Protein AF-A0A812VPT3-F1 (afdb_monomer_lite)

Radius of gyration: 18.93 Å; chains: 1; bounding box: 42×24×59 Å

Foldseek 3Di:
DAPQWEKEKDWDPDPDDDPLVVLVVVLVVCVVVVPDVVVSVVSVVVSVVVCVQVVQWTFMFIATPPPRHTQDTDTDGQQAFVVSVVVVSCVSVVDPDHDYWYDYPNDTGDRPDGNVRVVPGD

Organism: NCBI:txid1628268

Secondary structure (DSSP, 8-state):
----EEEEEEE-------HHHHHHHHHHHHHHTT--HHHHHHHHHHHHHHHHHHTT-EEEEEEETTT--EEEEEEE-TTS-HHHHHHHHHHHH--TTS-EEEEETTEEPPTTS-TTTTT---

InterPro domains:
  IPR000626 Ubiquitin-like domain [PS50053] (58-122)

pLDDT: mean 72.29, std 12.98, range [35.88, 85.06]

Structure (mmCIF, N/CA/C/O backbone):
data_AF-A0A812VPT3-F1
#
_entry.id   AF-A0A812VPT3-F1
#
loop_
_atom_site.group_PDB
_atom_site.id
_atom_site.type_symbol
_atom_site.label_atom_id
_atom_site.label_alt_id
_atom_site.label_comp_id
_atom_site.label_asym_id
_atom_site.label_entity_id
_atom_site.label_seq_id
_atom_site.pdbx_PDB_ins_code
_atom_site.Cartn_x
_atom_site.Cartn_y
_atom_site.Cartn_z
_atom_site.occupancy
_atom_site.B_iso_or_equiv
_atom_site.auth_seq_id
_atom_site.auth_comp_id
_atom_site.auth_asym_id
_atom_site.auth_atom_id
_atom_site.pdbx_PDB_model_num
ATOM 1 N N . MET A 1 1 ? -9.145 -6.026 29.751 1.00 35.88 1 MET A N 1
ATOM 2 C CA . MET A 1 1 ? -10.092 -5.163 29.015 1.00 35.88 1 MET A CA 1
ATOM 3 C C . MET A 1 1 ? -9.458 -4.875 27.666 1.00 35.88 1 MET A C 1
ATOM 5 O O . MET A 1 1 ? -8.482 -4.142 27.633 1.00 35.88 1 MET A O 1
ATOM 9 N N . GLY A 1 2 ? -9.888 -5.552 26.598 1.00 36.75 2 GLY A N 1
ATOM 10 C CA . GLY A 1 2 ? -9.309 -5.344 25.268 1.00 36.75 2 GLY A CA 1
ATOM 11 C C . GLY A 1 2 ? -9.804 -4.020 24.699 1.00 36.75 2 GLY A C 1
ATOM 12 O O . GLY A 1 2 ? -11.001 -3.882 24.462 1.00 36.75 2 GLY A O 1
ATOM 13 N N . GLN A 1 3 ? -8.915 -3.038 24.539 1.00 38.91 3 GLN A N 1
ATOM 14 C CA . GLN A 1 3 ? -9.231 -1.826 23.787 1.00 38.91 3 GLN A CA 1
ATOM 15 C C . GLN A 1 3 ? -9.483 -2.227 22.331 1.00 38.91 3 GLN A C 1
ATOM 17 O O . GLN A 1 3 ? -8.604 -2.773 21.667 1.00 38.91 3 GLN A O 1
ATOM 22 N N . VAL A 1 4 ? -10.702 -1.995 21.849 1.00 40.72 4 VAL A N 1
ATOM 23 C CA . VAL A 1 4 ? -11.034 -2.137 20.430 1.00 40.72 4 VAL A CA 1
ATOM 24 C C . VAL A 1 4 ? -10.554 -0.863 19.748 1.00 40.72 4 VAL A C 1
ATOM 26 O O . VAL A 1 4 ? -11.153 0.199 19.911 1.00 40.72 4 VAL A O 1
ATOM 29 N N . MET A 1 5 ? -9.429 -0.956 19.044 1.00 47.59 5 MET A N 1
ATOM 30 C CA . MET A 1 5 ? -8.821 0.174 18.352 1.00 47.59 5 MET A CA 1
ATOM 31 C C . MET A 1 5 ? -9.382 0.247 16.930 1.00 47.59 5 MET A C 1
ATOM 33 O O . MET A 1 5 ? -9.024 -0.554 16.066 1.00 47.59 5 MET A O 1
ATOM 37 N N . GLY A 1 6 ? -10.316 1.172 16.703 1.00 51.16 6 GLY A N 1
ATOM 38 C CA . GLY A 1 6 ? -10.846 1.452 15.369 1.00 51.16 6 GLY A CA 1
ATOM 39 C C . GLY A 1 6 ? -9.829 2.245 14.555 1.00 51.16 6 GLY A C 1
ATOM 40 O O . GLY A 1 6 ? -9.273 3.227 15.048 1.00 51.16 6 GLY A O 1
ATOM 41 N N . ILE A 1 7 ? -9.589 1.835 13.314 1.00 59.25 7 ILE A N 1
ATOM 42 C CA . ILE A 1 7 ? -8.693 2.526 12.392 1.00 59.25 7 ILE A CA 1
ATOM 43 C C . ILE A 1 7 ? -9.473 2.911 11.138 1.00 59.25 7 ILE A C 1
ATOM 45 O O . ILE A 1 7 ? -10.071 2.055 10.495 1.00 59.25 7 ILE A O 1
ATOM 49 N N . ILE A 1 8 ? -9.454 4.193 10.783 1.00 59.28 8 ILE A N 1
ATOM 50 C CA . ILE A 1 8 ? -10.062 4.713 9.558 1.00 59.28 8 ILE A CA 1
ATOM 51 C C . ILE A 1 8 ? -9.012 4.693 8.456 1.00 59.28 8 ILE A C 1
ATOM 53 O O . ILE A 1 8 ? -7.922 5.248 8.610 1.00 59.28 8 ILE A O 1
ATOM 57 N N . ILE A 1 9 ? -9.364 4.080 7.333 1.00 57.56 9 ILE A N 1
ATOM 58 C CA . ILE A 1 9 ? -8.563 4.113 6.122 1.00 57.56 9 ILE A CA 1
ATOM 59 C C . ILE A 1 9 ? -9.092 5.206 5.185 1.00 57.56 9 ILE A C 1
ATOM 61 O O . ILE A 1 9 ? -10.283 5.251 4.892 1.00 57.56 9 ILE A O 1
ATOM 65 N N . GLY A 1 10 ? -8.204 6.061 4.677 1.00 46.72 10 GLY A N 1
ATOM 66 C CA . GLY A 1 10 ? -8.473 6.924 3.527 1.00 46.72 10 GLY A CA 1
ATOM 67 C C . GLY A 1 10 ? -7.525 6.596 2.379 1.00 46.72 10 GLY A C 1
ATOM 68 O O . GLY A 1 10 ? -6.314 6.707 2.548 1.00 46.72 10 GLY A O 1
ATOM 69 N N . ALA A 1 11 ? -8.054 6.205 1.221 1.00 43.22 11 ALA A N 1
ATOM 70 C CA . ALA A 1 11 ? -7.268 6.131 -0.007 1.00 43.22 11 ALA A CA 1
ATOM 71 C C . ALA A 1 11 ? -7.072 7.553 -0.552 1.00 43.22 11 ALA A C 1
ATOM 73 O O . ALA A 1 11 ? -8.037 8.278 -0.781 1.00 43.22 11 ALA A O 1
ATOM 74 N N . PHE A 1 12 ? -5.820 7.964 -0.718 1.00 43.66 12 PHE A N 1
ATOM 75 C CA . PHE A 1 12 ? -5.439 9.198 -1.388 1.00 43.66 12 PHE A CA 1
ATOM 76 C C . PHE A 1 12 ? -4.374 8.847 -2.418 1.00 43.66 12 PHE A C 1
ATOM 78 O O . PHE A 1 12 ? -3.240 8.543 -2.052 1.00 43.66 12 PHE A O 1
ATOM 85 N N . SER A 1 13 ? -4.728 8.911 -3.700 1.00 38.97 13 SER A N 1
ATOM 86 C CA . SER A 1 13 ? -3.777 8.790 -4.803 1.00 38.97 13 SER A CA 1
ATOM 87 C C . SER A 1 13 ? -2.849 10.015 -4.798 1.00 38.97 13 SER A C 1
ATOM 89 O O . SER A 1 13 ? -3.181 11.082 -5.313 1.00 38.97 13 SER A O 1
ATOM 91 N N . GLN A 1 14 ? -1.719 9.920 -4.091 1.00 40.25 14 GLN A N 1
ATOM 92 C CA . GLN A 1 14 ? -0.678 10.946 -4.094 1.00 40.25 14 GLN A CA 1
ATOM 93 C C . GLN A 1 14 ? 0.339 10.612 -5.186 1.00 40.25 14 GLN A C 1
ATOM 95 O O . GLN A 1 14 ? 1.223 9.782 -4.989 1.00 40.25 14 GLN A O 1
ATOM 100 N N . ALA A 1 15 ? 0.221 11.309 -6.317 1.00 41.78 15 ALA A N 1
ATOM 101 C CA . ALA A 1 15 ? 1.267 11.415 -7.326 1.00 41.78 15 ALA A CA 1
ATOM 102 C C . ALA A 1 15 ? 2.515 12.036 -6.677 1.00 41.78 15 ALA A C 1
ATOM 104 O O . ALA A 1 15 ? 2.543 13.234 -6.386 1.00 41.78 15 ALA A O 1
ATOM 105 N N . GLN A 1 16 ? 3.524 11.225 -6.361 1.00 42.81 16 GLN A N 1
ATOM 106 C CA . GLN A 1 16 ? 4.762 11.718 -5.766 1.00 42.81 16 GLN A CA 1
ATOM 107 C C . GLN A 1 16 ? 5.970 11.078 -6.455 1.00 42.81 16 GLN A C 1
ATOM 109 O O . GLN A 1 16 ? 6.299 9.922 -6.199 1.00 42.81 16 GLN A O 1
ATOM 114 N N . SER A 1 17 ? 6.602 11.891 -7.310 1.00 45.81 17 SER A N 1
ATOM 115 C CA . SER A 1 17 ? 7.885 11.703 -8.001 1.00 45.81 17 SER A CA 1
ATOM 116 C C . SER A 1 17 ? 8.072 10.336 -8.648 1.00 45.81 17 SER A C 1
ATOM 118 O O . SER A 1 17 ? 8.735 9.466 -8.091 1.00 45.81 17 SER A O 1
ATOM 120 N N . ASP A 1 18 ? 7.508 10.201 -9.846 1.00 57.53 18 ASP A N 1
ATOM 121 C CA . ASP A 1 18 ? 7.468 9.025 -10.708 1.00 57.53 18 ASP A CA 1
ATOM 122 C C . ASP A 1 18 ? 8.845 8.353 -10.905 1.00 57.53 18 ASP A C 1
ATOM 124 O O . ASP A 1 18 ? 9.637 8.776 -11.753 1.00 57.53 18 ASP A O 1
ATOM 128 N N . PRO A 1 19 ? 9.158 7.250 -10.191 1.00 60.94 19 PRO A N 1
ATOM 129 C CA . PRO A 1 19 ? 10.307 6.408 -10.541 1.00 60.94 19 PRO A CA 1
ATOM 130 C C . PRO A 1 19 ? 10.217 5.901 -11.992 1.00 60.94 19 PRO A C 1
ATOM 132 O O . PRO A 1 19 ? 11.243 5.650 -12.621 1.00 60.94 19 PRO A O 1
ATOM 135 N N . LEU A 1 20 ? 9.001 5.835 -12.542 1.00 68.25 20 LEU A N 1
ATOM 136 C CA . LEU A 1 20 ? 8.718 5.572 -13.950 1.00 68.25 20 LEU A CA 1
ATOM 137 C C . LEU A 1 20 ? 9.266 6.648 -14.889 1.00 68.25 20 LEU A C 1
ATOM 139 O O . LEU A 1 20 ? 9.793 6.310 -15.942 1.00 68.25 20 LEU A O 1
ATOM 143 N N . GLU A 1 21 ? 9.203 7.923 -14.507 1.00 70.12 21 GLU A N 1
ATOM 144 C CA . GLU A 1 21 ? 9.723 9.033 -15.314 1.00 70.12 21 GLU A CA 1
ATOM 145 C C . GLU A 1 21 ? 11.253 8.951 -15.422 1.00 70.12 21 GLU A C 1
ATOM 147 O O . GLU A 1 21 ? 11.835 9.135 -16.491 1.00 70.12 21 GLU A O 1
ATOM 152 N N . ASN A 1 22 ? 11.922 8.565 -14.330 1.00 71.81 22 ASN A N 1
ATOM 153 C CA . ASN A 1 22 ? 13.361 8.301 -14.343 1.00 71.81 22 ASN A CA 1
ATOM 154 C C . ASN A 1 22 ? 13.721 7.073 -15.195 1.00 71.81 22 ASN A C 1
ATOM 156 O O . ASN A 1 22 ? 14.739 7.098 -15.890 1.00 71.81 22 ASN A O 1
ATOM 160 N N . LEU A 1 23 ? 12.906 6.011 -15.164 1.00 72.81 23 LEU A N 1
ATOM 161 C CA . LEU A 1 23 ? 13.100 4.848 -16.034 1.00 72.81 23 LEU A CA 1
ATOM 162 C C . LEU A 1 23 ? 12.870 5.198 -17.511 1.00 72.81 23 LEU A C 1
ATOM 164 O O . LEU A 1 23 ? 13.678 4.799 -18.345 1.00 72.81 23 LEU A O 1
ATOM 168 N N . ARG A 1 24 ? 11.837 5.984 -17.837 1.00 77.56 24 ARG A N 1
ATOM 169 C CA . ARG A 1 24 ? 11.592 6.503 -19.194 1.00 77.56 24 ARG A CA 1
ATOM 170 C C . ARG A 1 24 ? 12.797 7.263 -19.724 1.00 77.56 24 ARG A C 1
ATOM 172 O O . ARG A 1 24 ? 13.302 6.951 -20.801 1.00 77.56 24 ARG A O 1
ATOM 179 N N . LEU A 1 25 ? 13.322 8.183 -18.917 1.00 81.19 25 LEU A N 1
ATOM 180 C CA . LEU A 1 25 ? 14.503 8.961 -19.270 1.00 81.19 25 LEU A CA 1
ATOM 181 C C . LEU A 1 25 ? 15.748 8.075 -19.454 1.00 81.19 25 LEU A C 1
ATOM 183 O O . LEU A 1 25 ? 16.597 8.359 -20.299 1.00 81.19 25 LEU A O 1
ATOM 187 N N . ALA A 1 26 ? 15.878 6.996 -18.677 1.00 80.81 26 ALA A N 1
ATOM 188 C CA . ALA A 1 26 ? 16.965 6.032 -18.834 1.00 80.81 26 ALA A CA 1
ATOM 189 C C . ALA A 1 26 ? 16.849 5.227 -20.141 1.00 80.81 26 ALA A C 1
ATOM 191 O O . ALA A 1 26 ? 17.870 4.997 -20.790 1.00 80.81 26 ALA A O 1
ATOM 192 N N . VAL A 1 27 ? 15.632 4.857 -20.557 1.00 80.94 27 VAL A N 1
ATOM 193 C CA . VAL A 1 27 ? 15.373 4.182 -21.842 1.00 80.94 27 VAL A CA 1
ATOM 194 C C . VAL A 1 27 ? 15.692 5.101 -23.022 1.00 80.94 27 VAL A C 1
ATOM 196 O O . VAL A 1 27 ? 16.402 4.680 -23.932 1.00 80.94 27 VAL A O 1
ATOM 199 N N . GLU A 1 28 ? 15.277 6.371 -22.981 1.00 82.00 28 GLU A N 1
ATOM 200 C CA . GLU A 1 28 ? 15.648 7.362 -24.009 1.00 82.00 28 GLU A CA 1
ATOM 201 C C . GLU A 1 28 ? 17.167 7.552 -24.112 1.00 82.00 28 GLU A C 1
ATOM 203 O O . GLU A 1 28 ? 17.729 7.636 -25.205 1.00 82.00 28 GLU A O 1
ATOM 208 N N . ARG A 1 29 ? 17.869 7.579 -22.973 1.00 82.56 29 ARG A N 1
ATOM 209 C CA . ARG A 1 29 ? 19.336 7.675 -22.957 1.00 82.56 29 ARG A CA 1
ATOM 210 C C . ARG A 1 29 ? 20.011 6.424 -23.515 1.00 82.56 29 ARG A C 1
ATOM 212 O O . ARG A 1 29 ? 21.031 6.553 -24.186 1.00 82.56 29 ARG A O 1
ATOM 219 N N . ALA A 1 30 ? 19.470 5.240 -23.239 1.00 80.62 30 ALA A N 1
ATOM 220 C CA . ALA A 1 30 ? 19.969 3.981 -23.787 1.00 80.62 30 ALA A CA 1
ATOM 221 C C . ALA A 1 30 ? 19.775 3.914 -25.312 1.00 80.62 30 ALA A C 1
ATOM 223 O O . ALA A 1 30 ? 20.679 3.491 -26.030 1.00 80.62 30 ALA A O 1
ATOM 224 N N . GLU A 1 31 ? 18.649 4.419 -25.819 1.00 80.31 31 GLU A N 1
ATOM 225 C CA . GLU A 1 31 ? 18.402 4.554 -27.256 1.00 80.31 31 GLU A CA 1
ATOM 226 C C . GLU A 1 31 ? 19.390 5.523 -27.918 1.00 80.31 31 GLU A C 1
ATOM 228 O O . GLU A 1 31 ? 20.025 5.180 -28.916 1.00 80.31 31 GLU A O 1
ATOM 233 N N . ALA A 1 32 ? 19.616 6.694 -27.314 1.00 81.75 32 ALA A N 1
ATOM 234 C CA . ALA A 1 32 ? 20.600 7.664 -27.798 1.00 81.75 32 ALA A CA 1
ATOM 235 C C . ALA A 1 32 ? 22.050 7.138 -27.744 1.00 81.75 32 ALA A C 1
ATOM 237 O O . ALA A 1 32 ? 22.897 7.577 -28.523 1.00 81.75 32 ALA A O 1
ATOM 238 N N . ALA A 1 33 ? 22.340 6.196 -26.841 1.00 85.06 33 ALA A N 1
ATOM 239 C CA . ALA A 1 33 ? 23.636 5.530 -26.725 1.00 85.06 33 ALA A CA 1
ATOM 240 C C . ALA A 1 33 ? 23.832 4.378 -27.732 1.00 85.06 33 ALA A C 1
ATOM 242 O O . ALA A 1 33 ? 24.921 3.806 -27.784 1.00 85.06 33 ALA A O 1
ATOM 243 N N . GLY A 1 34 ? 22.814 4.048 -28.538 1.00 81.69 34 GLY A N 1
ATOM 244 C CA . GLY A 1 34 ? 22.892 3.001 -29.559 1.00 81.69 34 GLY A CA 1
ATOM 245 C C . GLY A 1 34 ? 22.795 1.578 -29.006 1.00 81.69 34 GLY A C 1
ATOM 246 O O . GLY A 1 34 ? 23.376 0.665 -29.591 1.00 81.69 34 GLY A O 1
ATOM 247 N N . VAL A 1 35 ? 22.099 1.385 -27.880 1.00 82.19 35 VAL A N 1
ATOM 248 C CA . VAL A 1 35 ? 21.802 0.047 -27.341 1.00 82.19 35 VAL A CA 1
ATOM 249 C C . VAL A 1 35 ? 20.988 -0.761 -28.358 1.00 82.19 35 VAL A C 1
ATOM 251 O O . VAL A 1 35 ? 20.166 -0.215 -29.095 1.00 82.19 35 VAL A O 1
ATOM 254 N N . GLU A 1 36 ? 21.240 -2.069 -28.416 1.00 84.56 36 GLU A N 1
ATOM 255 C CA . GLU A 1 36 ? 20.561 -2.989 -29.328 1.00 84.56 36 GLU A CA 1
ATOM 256 C C . GLU A 1 36 ? 19.034 -2.917 -29.174 1.00 84.56 36 GLU A C 1
ATOM 258 O O . GLU A 1 36 ? 18.504 -2.923 -28.060 1.00 84.56 36 GLU A O 1
ATOM 263 N N . GLN A 1 37 ? 18.321 -2.860 -30.305 1.00 79.25 37 GLN A N 1
ATOM 264 C CA . GLN A 1 37 ? 16.868 -2.659 -30.300 1.00 79.25 37 GLN A CA 1
ATOM 265 C C . GLN A 1 37 ? 16.100 -3.784 -29.604 1.00 79.25 37 GLN A C 1
ATOM 267 O O . GLN A 1 37 ? 15.099 -3.498 -28.963 1.00 79.25 37 GLN A O 1
ATOM 272 N N . ASP A 1 38 ? 16.589 -5.022 -29.669 1.00 81.00 38 ASP A N 1
ATOM 273 C CA . ASP A 1 38 ? 15.970 -6.177 -29.003 1.00 81.00 38 ASP A CA 1
ATOM 274 C C . ASP A 1 38 ? 15.939 -5.977 -27.475 1.00 81.00 38 ASP A C 1
ATOM 276 O O . ASP A 1 38 ? 14.903 -6.093 -26.827 1.00 81.00 38 ASP A O 1
ATOM 280 N N . THR A 1 39 ? 17.056 -5.504 -26.910 1.00 77.88 39 THR A N 1
ATOM 281 C CA . THR A 1 39 ? 17.158 -5.162 -25.484 1.00 77.88 39 THR A CA 1
ATOM 282 C C . THR A 1 39 ? 16.294 -3.954 -25.115 1.00 77.88 39 THR A C 1
ATOM 284 O O . THR A 1 39 ? 15.736 -3.904 -24.020 1.00 77.88 39 THR A O 1
ATOM 287 N N . LEU A 1 40 ? 16.168 -2.964 -26.004 1.00 81.56 40 LEU A N 1
ATOM 288 C CA . LEU A 1 40 ? 15.283 -1.817 -25.777 1.00 81.56 40 LEU A CA 1
ATOM 289 C C . LEU A 1 40 ? 13.803 -2.221 -25.801 1.00 81.56 40 LEU A C 1
ATOM 291 O O . LEU A 1 40 ? 13.030 -1.670 -25.017 1.00 81.56 40 LEU A O 1
ATOM 295 N N . ASP A 1 41 ? 13.412 -3.171 -26.650 1.00 82.94 41 ASP A N 1
ATOM 296 C CA . ASP A 1 41 ? 12.036 -3.668 -26.748 1.00 82.94 41 ASP A CA 1
ATOM 297 C C . ASP A 1 41 ? 11.632 -4.460 -25.494 1.00 82.94 41 ASP A C 1
ATOM 299 O O . ASP A 1 41 ? 10.581 -4.197 -24.900 1.00 82.94 41 ASP A O 1
ATOM 303 N N . ASP A 1 42 ? 12.530 -5.317 -24.993 1.00 82.75 42 ASP A N 1
ATOM 304 C CA . ASP A 1 42 ? 12.370 -6.003 -23.705 1.00 82.75 42 ASP A CA 1
ATOM 305 C C . ASP A 1 42 ? 12.192 -5.007 -22.550 1.00 82.75 42 ASP A C 1
ATOM 307 O O . ASP A 1 42 ? 11.287 -5.139 -21.719 1.00 82.75 42 ASP A O 1
ATOM 311 N N . VAL A 1 43 ? 13.042 -3.976 -22.487 1.00 81.38 43 VAL A N 1
ATOM 312 C CA . VAL A 1 43 ? 12.985 -2.968 -21.420 1.00 81.38 43 VAL A CA 1
ATOM 313 C C . VAL A 1 43 ? 11.725 -2.108 -21.532 1.00 81.38 43 VAL A C 1
ATOM 315 O O . VAL A 1 43 ? 11.117 -1.809 -20.506 1.00 81.38 43 VAL A O 1
ATOM 318 N N . ARG A 1 44 ? 11.285 -1.742 -22.743 1.00 82.12 44 ARG A N 1
ATOM 319 C CA . ARG A 1 44 ? 10.020 -1.018 -22.967 1.00 82.12 44 ARG A CA 1
ATOM 320 C C . ARG A 1 44 ? 8.809 -1.852 -22.571 1.00 82.12 44 ARG A C 1
ATOM 322 O O . ARG A 1 44 ? 7.909 -1.320 -21.927 1.00 82.12 44 ARG A O 1
ATOM 329 N N . THR A 1 45 ? 8.797 -3.138 -22.912 1.00 84.19 45 THR A N 1
ATOM 330 C CA . THR A 1 45 ? 7.728 -4.064 -22.516 1.00 84.19 45 THR A CA 1
ATOM 331 C C . THR A 1 45 ? 7.631 -4.131 -20.997 1.00 84.19 45 THR A C 1
ATOM 333 O O . THR A 1 45 ? 6.568 -3.898 -20.426 1.00 84.19 45 THR A O 1
ATOM 336 N N . LYS A 1 46 ? 8.770 -4.319 -20.327 1.00 79.69 46 LYS A N 1
ATOM 337 C CA . LYS A 1 46 ? 8.838 -4.384 -18.865 1.00 79.69 46 LYS A CA 1
ATOM 338 C C . LYS A 1 46 ? 8.489 -3.060 -18.192 1.00 79.69 46 LYS A C 1
ATOM 340 O O . LYS A 1 46 ? 7.881 -3.050 -17.126 1.00 79.69 46 LYS A O 1
ATOM 345 N N . LEU A 1 47 ? 8.852 -1.939 -18.817 1.00 78.69 47 LEU A N 1
ATOM 346 C CA . LEU A 1 47 ? 8.450 -0.610 -18.374 1.00 78.69 47 LEU A CA 1
ATOM 347 C C . LEU A 1 47 ? 6.933 -0.454 -18.467 1.00 78.69 47 LEU A C 1
ATOM 349 O O . LEU A 1 47 ? 6.332 -0.052 -17.485 1.00 78.69 47 LEU A O 1
ATOM 353 N N . ALA A 1 48 ? 6.306 -0.837 -19.581 1.00 75.12 48 ALA A N 1
ATOM 354 C CA . ALA A 1 48 ? 4.854 -0.779 -19.738 1.00 75.12 48 ALA A CA 1
ATOM 355 C C . ALA A 1 48 ? 4.114 -1.674 -18.725 1.00 75.12 48 ALA A C 1
ATOM 357 O O . ALA A 1 48 ? 3.066 -1.285 -18.208 1.00 75.12 48 ALA A O 1
A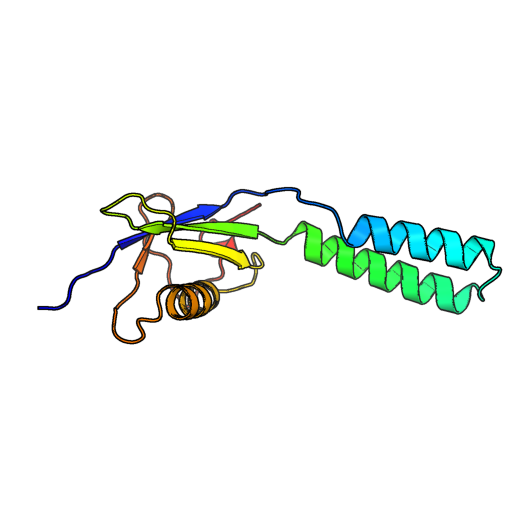TOM 358 N N . GLU A 1 49 ? 4.663 -2.847 -18.395 1.00 74.19 49 GLU A N 1
ATOM 359 C CA . GLU A 1 49 ? 4.157 -3.692 -17.306 1.00 74.19 49 GLU A CA 1
ATOM 360 C C . GLU A 1 49 ? 4.262 -2.982 -15.950 1.00 74.19 49 GLU A C 1
ATOM 362 O O . GLU A 1 49 ? 3.272 -2.912 -15.221 1.00 74.19 49 GLU A O 1
ATOM 367 N N . LEU A 1 50 ? 5.420 -2.385 -15.645 1.00 70.38 50 LEU A N 1
ATOM 368 C CA . LEU A 1 50 ? 5.625 -1.606 -14.421 1.00 70.38 50 LEU A CA 1
ATOM 369 C C . LEU A 1 50 ? 4.722 -0.371 -14.354 1.00 70.38 50 LEU A C 1
ATOM 371 O O . LEU A 1 50 ? 4.192 -0.074 -13.292 1.00 70.38 50 LEU A O 1
ATOM 375 N N . GLU A 1 51 ? 4.514 0.346 -15.458 1.00 68.69 51 GLU A N 1
ATOM 376 C CA . GLU A 1 51 ? 3.604 1.494 -15.528 1.00 68.69 51 GLU A CA 1
ATOM 377 C C . GLU A 1 51 ? 2.160 1.068 -15.239 1.00 68.69 51 GLU A C 1
ATOM 379 O O . GLU A 1 51 ? 1.431 1.751 -14.520 1.00 68.69 51 GLU A O 1
ATOM 384 N N . ASN A 1 52 ? 1.759 -0.100 -15.741 1.00 66.81 52 ASN A N 1
ATOM 385 C CA . ASN A 1 52 ? 0.450 -0.691 -15.475 1.00 66.81 52 ASN A CA 1
ATOM 386 C C . ASN A 1 52 ? 0.321 -1.194 -14.023 1.00 66.81 52 ASN A C 1
ATOM 388 O O . ASN A 1 52 ? -0.777 -1.196 -13.466 1.00 66.81 52 ASN A O 1
ATOM 392 N N . GLU A 1 53 ? 1.417 -1.615 -13.390 1.00 63.41 53 GLU A N 1
ATOM 393 C CA . GLU A 1 53 ? 1.435 -1.975 -11.967 1.00 63.41 53 GLU A CA 1
ATOM 394 C C . GLU A 1 53 ? 1.417 -0.747 -11.046 1.00 63.41 53 GLU A C 1
ATOM 396 O O . GLU A 1 53 ? 0.607 -0.689 -10.123 1.00 63.41 53 GLU A O 1
ATOM 401 N N . VAL A 1 54 ? 2.252 0.255 -11.315 1.00 62.88 54 VAL A N 1
ATOM 402 C CA . VAL A 1 54 ? 2.366 1.484 -10.513 1.00 62.88 54 VAL A CA 1
ATOM 403 C C . VAL A 1 54 ? 1.122 2.358 -10.660 1.00 62.88 54 VAL A C 1
ATOM 405 O O . VAL A 1 54 ? 0.653 2.916 -9.674 1.00 62.88 54 VAL A O 1
ATOM 408 N N . GLY A 1 55 ? 0.512 2.417 -11.848 1.00 60.25 55 GLY A N 1
ATOM 409 C CA . GLY A 1 55 ? -0.764 3.110 -12.058 1.00 60.25 55 GLY A CA 1
ATOM 410 C C . GLY A 1 55 ? -1.940 2.509 -11.275 1.00 60.25 55 GLY A C 1
ATOM 411 O O . GLY A 1 55 ? -3.002 3.121 -11.199 1.00 60.25 55 GLY A O 1
ATOM 412 N N . LYS A 1 56 ? -1.768 1.321 -10.682 1.00 64.88 56 LYS A N 1
ATOM 413 C CA . LYS A 1 56 ? -2.752 0.694 -9.791 1.00 64.88 56 LYS A CA 1
ATOM 414 C C . LYS A 1 56 ? -2.426 0.905 -8.317 1.00 64.88 56 LYS A C 1
ATOM 416 O O . LYS A 1 56 ? -3.237 0.529 -7.480 1.00 64.88 56 LYS A O 1
ATOM 421 N N . GLU A 1 57 ? -1.265 1.447 -7.972 1.00 70.31 57 GLU A N 1
ATOM 422 C CA . GLU A 1 57 ? -0.835 1.549 -6.582 1.00 70.31 57 GLU A CA 1
ATOM 423 C C . GLU A 1 57 ? -1.701 2.564 -5.812 1.00 70.31 57 GLU A C 1
ATOM 425 O O . GLU A 1 57 ? -1.851 3.724 -6.192 1.00 70.31 57 GLU A O 1
ATOM 430 N N . LEU A 1 58 ? -2.298 2.110 -4.714 1.00 74.50 58 LEU A N 1
ATOM 431 C CA . LEU A 1 58 ? -3.118 2.894 -3.803 1.00 74.50 58 LEU A CA 1
ATOM 432 C C . LEU A 1 58 ? -2.238 3.402 -2.670 1.00 74.50 58 LEU A C 1
ATOM 434 O O . LEU A 1 58 ? -1.669 2.623 -1.902 1.00 74.50 58 LEU A O 1
ATOM 438 N N . SER A 1 59 ? -2.177 4.719 -2.508 1.00 79.19 59 SER A N 1
ATOM 439 C CA . SER A 1 59 ? -1.613 5.314 -1.302 1.00 79.19 59 SER A CA 1
ATOM 440 C C . SER A 1 59 ? -2.718 5.456 -0.255 1.00 79.19 59 SER A C 1
ATOM 442 O O . SER A 1 59 ? -3.704 6.169 -0.423 1.00 79.19 59 SER A O 1
ATOM 444 N N . ILE A 1 60 ? -2.578 4.715 0.835 1.00 79.38 60 ILE A N 1
ATOM 445 C CA . ILE A 1 60 ? -3.610 4.488 1.834 1.00 79.38 60 ILE A CA 1
ATOM 446 C C . ILE A 1 60 ? -3.161 5.101 3.158 1.00 79.38 60 ILE A C 1
ATOM 448 O O . ILE A 1 60 ? -2.275 4.596 3.842 1.00 79.38 60 ILE A O 1
ATOM 452 N N . SER A 1 61 ? -3.793 6.206 3.542 1.00 80.81 61 SER A N 1
ATOM 453 C CA . SER A 1 61 ? -3.594 6.841 4.842 1.00 80.81 61 SER A CA 1
ATOM 454 C C . SER A 1 61 ? -4.372 6.102 5.920 1.00 80.81 61 SER A C 1
ATOM 456 O O . SER A 1 61 ? -5.602 6.043 5.891 1.00 80.81 61 SER A O 1
ATOM 458 N N . VAL A 1 62 ? -3.651 5.590 6.907 1.00 81.06 62 VAL A N 1
ATOM 459 C CA . VAL A 1 62 ? -4.208 4.878 8.049 1.00 81.06 62 VAL A CA 1
ATOM 460 C C . VAL A 1 62 ? -4.261 5.822 9.244 1.00 81.06 62 VAL A C 1
ATOM 462 O O . VAL A 1 62 ? -3.234 6.343 9.683 1.00 81.06 62 VAL A O 1
ATOM 465 N N . ARG A 1 63 ? -5.458 6.039 9.794 1.00 81.88 63 ARG A N 1
ATOM 466 C CA . ARG A 1 63 ? -5.683 6.960 10.913 1.00 81.88 63 ARG A CA 1
ATOM 467 C C . ARG A 1 63 ? -6.368 6.284 12.082 1.00 81.88 63 ARG A C 1
ATOM 469 O O . ARG A 1 63 ? -7.222 5.421 11.909 1.00 81.88 63 ARG A O 1
ATOM 476 N N . HIS A 1 64 ? -6.042 6.721 13.283 1.00 79.31 64 HIS A N 1
ATOM 477 C CA . HIS A 1 64 ? -6.712 6.273 14.486 1.00 79.31 64 HIS A CA 1
ATOM 478 C C . HIS A 1 64 ? -8.132 6.863 14.551 1.00 79.31 64 HIS A C 1
ATOM 480 O O . HIS A 1 64 ? -8.302 8.077 14.467 1.00 79.31 64 HIS A O 1
ATOM 486 N N . ALA A 1 65 ? -9.164 6.027 14.703 1.00 73.62 65 ALA A N 1
ATOM 487 C CA . ALA A 1 65 ? -10.560 6.474 14.637 1.00 73.62 65 ALA A CA 1
ATOM 488 C C . ALA A 1 65 ? -10.956 7.398 15.797 1.00 73.62 65 ALA A C 1
ATOM 490 O O . ALA A 1 65 ? -11.832 8.242 15.636 1.00 73.62 65 ALA A O 1
ATOM 491 N N . VAL A 1 66 ? -10.323 7.233 16.963 1.00 74.25 66 VAL A N 1
ATOM 492 C CA . VAL A 1 66 ? -10.666 7.990 18.177 1.00 74.25 66 VAL A CA 1
ATOM 493 C C . VAL A 1 66 ? -9.911 9.316 18.249 1.00 74.25 66 VAL A C 1
ATOM 495 O O . VAL A 1 66 ? -10.511 10.345 18.536 1.00 74.25 66 VAL A O 1
ATOM 498 N N . SER A 1 67 ? -8.598 9.306 17.996 1.00 77.62 67 SER A N 1
ATOM 499 C CA . SER A 1 67 ? -7.765 10.517 18.089 1.00 77.62 67 SER A CA 1
ATOM 500 C C . SER A 1 67 ? -7.642 11.277 16.768 1.00 77.62 67 SER A C 1
ATOM 502 O O . SER A 1 67 ? -7.199 12.420 16.769 1.00 77.62 67 SER A O 1
ATOM 504 N N . GLY A 1 68 ? -7.997 10.659 15.637 1.00 73.69 68 GLY A N 1
ATOM 505 C CA . GLY A 1 68 ? -7.812 11.228 14.299 1.00 73.69 68 GLY A CA 1
ATOM 506 C C . GLY A 1 68 ? -6.353 11.281 13.829 1.00 73.69 68 GLY A C 1
ATOM 507 O O . GLY A 1 68 ? -6.088 11.741 12.717 1.00 73.69 68 GLY A O 1
ATOM 508 N N . GLU A 1 69 ? -5.409 10.813 14.649 1.00 79.94 69 GLU A N 1
ATOM 509 C CA . GLU A 1 69 ? -3.980 10.835 14.347 1.00 79.94 69 GLU A CA 1
ATOM 510 C C . GLU A 1 69 ? -3.655 9.911 13.169 1.00 79.94 69 GLU A C 1
ATOM 512 O O . GLU A 1 69 ? -4.168 8.794 13.082 1.00 79.94 69 GLU A O 1
ATOM 517 N N . THR A 1 70 ? -2.804 10.371 12.250 1.00 79.44 70 THR A N 1
ATOM 518 C CA . THR A 1 70 ? -2.317 9.520 11.157 1.00 79.44 70 THR A CA 1
ATOM 519 C C . THR A 1 70 ? -1.214 8.621 11.691 1.00 79.44 70 THR A C 1
ATOM 521 O O . THR A 1 70 ? -0.160 9.112 12.075 1.00 79.44 70 THR A O 1
ATOM 524 N N . LEU A 1 71 ? -1.470 7.314 11.704 1.00 78.38 71 LEU A N 1
ATOM 525 C CA . LEU A 1 71 ? -0.528 6.312 12.196 1.00 78.38 71 LEU A CA 1
ATOM 526 C C . LEU A 1 71 ? 0.557 6.040 11.155 1.00 78.38 71 LEU A C 1
ATOM 528 O O . LEU A 1 71 ? 1.740 5.996 11.471 1.00 78.38 71 LEU A O 1
ATOM 532 N N . THR A 1 72 ? 0.146 5.833 9.904 1.00 82.12 72 THR A N 1
ATOM 533 C CA . THR A 1 72 ? 1.058 5.524 8.802 1.00 82.12 72 THR A CA 1
ATOM 534 C C . THR A 1 72 ? 0.373 5.739 7.454 1.00 82.12 72 THR A C 1
ATOM 536 O O . THR A 1 72 ? -0.855 5.823 7.369 1.00 82.12 72 THR A O 1
ATOM 539 N N . VAL A 1 73 ? 1.171 5.817 6.394 1.00 82.25 73 VAL A N 1
ATOM 540 C CA . VAL A 1 73 ? 0.703 5.779 5.007 1.00 82.25 73 VAL A CA 1
ATOM 541 C C . VAL A 1 73 ? 1.256 4.509 4.379 1.00 82.25 73 VAL A C 1
ATOM 543 O O . VAL A 1 73 ? 2.468 4.299 4.349 1.00 82.25 73 VAL A O 1
ATOM 546 N N . VAL A 1 74 ? 0.363 3.648 3.905 1.00 81.38 74 VAL A N 1
ATOM 547 C CA . VAL A 1 74 ? 0.699 2.360 3.301 1.00 81.38 74 VAL A CA 1
ATOM 548 C C . VAL A 1 74 ? 0.475 2.448 1.803 1.00 81.38 74 VAL A C 1
ATOM 550 O O . VAL A 1 74 ? -0.574 2.902 1.360 1.00 81.38 74 VAL A O 1
ATOM 553 N N . ARG A 1 75 ? 1.452 2.001 1.021 1.00 78.75 75 ARG A N 1
ATOM 554 C CA . ARG A 1 75 ? 1.298 1.828 -0.423 1.00 78.75 75 ARG A CA 1
ATOM 555 C C . ARG A 1 75 ? 0.898 0.387 -0.674 1.00 78.75 75 ARG A C 1
ATOM 557 O O . ARG A 1 75 ? 1.684 -0.507 -0.386 1.00 78.75 75 ARG A O 1
ATOM 564 N N . ALA A 1 76 ? -0.328 0.172 -1.121 1.00 79.06 76 ALA A N 1
ATOM 565 C CA . ALA A 1 76 ? -0.872 -1.154 -1.373 1.00 79.06 76 ALA A CA 1
ATOM 566 C C . ALA A 1 76 ? -1.453 -1.212 -2.780 1.00 79.06 76 ALA A C 1
ATOM 568 O O . ALA A 1 76 ? -1.837 -0.195 -3.344 1.00 79.06 76 ALA A O 1
ATOM 569 N N . ARG A 1 77 ? -1.554 -2.398 -3.358 1.00 78.88 77 ARG A N 1
ATOM 570 C CA . ARG A 1 77 ? -2.224 -2.600 -4.641 1.00 78.88 77 ARG A CA 1
ATOM 571 C C . ARG A 1 77 ? -3.709 -2.896 -4.418 1.00 78.88 77 ARG A C 1
ATOM 573 O O . ARG A 1 77 ? -4.080 -3.402 -3.363 1.00 78.88 77 ARG A O 1
ATOM 580 N N . PRO A 1 78 ? -4.584 -2.678 -5.411 1.00 78.38 78 PRO A N 1
ATOM 581 C CA . PRO A 1 78 ? -6.013 -2.952 -5.276 1.00 78.38 78 PRO A CA 1
ATOM 582 C C . PRO A 1 78 ? -6.269 -4.458 -5.120 1.00 78.38 78 PRO A C 1
ATOM 584 O O . PRO A 1 78 ? -7.262 -4.871 -4.533 1.00 78.38 78 PRO A O 1
ATOM 587 N N . SER A 1 79 ? -5.352 -5.286 -5.628 1.00 78.50 79 SER A N 1
ATOM 588 C CA . SER A 1 79 ? -5.335 -6.738 -5.458 1.00 78.50 79 SER A CA 1
ATOM 589 C C . SER A 1 79 ? -4.829 -7.205 -4.090 1.00 78.50 79 SER A C 1
ATOM 591 O O . SER A 1 79 ? -5.017 -8.375 -3.764 1.00 78.50 79 SER A O 1
ATOM 593 N N . ASP A 1 80 ? -4.172 -6.341 -3.307 1.00 83.19 80 ASP A N 1
ATOM 594 C CA . ASP A 1 80 ? -3.736 -6.700 -1.957 1.00 83.19 80 ASP A CA 1
ATOM 595 C C . ASP A 1 80 ? -4.943 -6.813 -1.018 1.00 83.19 80 ASP A C 1
ATOM 597 O O . ASP A 1 80 ? -6.046 -6.362 -1.327 1.00 83.19 80 ASP A O 1
ATOM 601 N N . THR A 1 81 ? -4.746 -7.445 0.137 1.00 84.56 81 THR A N 1
ATOM 602 C CA . THR A 1 81 ? -5.786 -7.637 1.157 1.00 84.56 81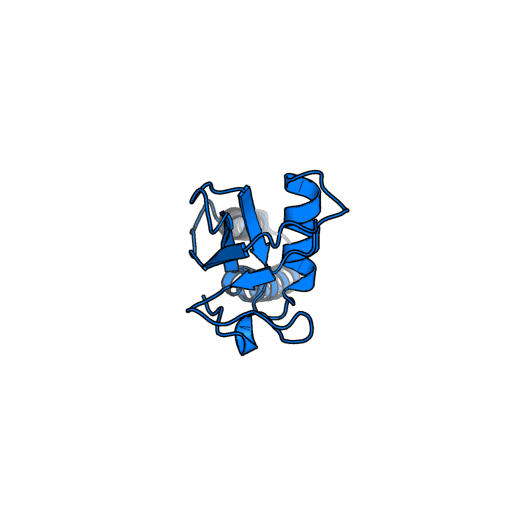 THR A CA 1
ATOM 603 C C . THR A 1 81 ? -5.552 -6.717 2.359 1.00 84.56 81 THR A C 1
ATOM 605 O O . THR A 1 81 ? -4.420 -6.287 2.601 1.00 84.56 81 THR A O 1
ATOM 608 N N . PRO A 1 82 ? -6.572 -6.447 3.193 1.00 82.88 82 PRO A N 1
ATOM 609 C CA . PRO A 1 82 ? -6.403 -5.691 4.436 1.00 82.88 82 PRO A CA 1
ATOM 610 C C . PRO A 1 82 ? -5.372 -6.295 5.405 1.00 82.88 82 PRO A C 1
ATOM 612 O O . PRO A 1 82 ? -4.830 -5.574 6.242 1.00 82.88 82 PRO A O 1
ATOM 615 N N . ALA A 1 83 ? -5.036 -7.583 5.267 1.00 82.25 83 ALA A N 1
ATOM 616 C CA . ALA A 1 83 ? -3.943 -8.209 6.012 1.00 82.25 83 ALA A CA 1
ATOM 617 C C . ALA A 1 83 ? -2.579 -7.549 5.724 1.00 82.25 83 ALA A C 1
ATOM 619 O O . ALA A 1 83 ? -1.768 -7.384 6.636 1.00 82.25 83 ALA A O 1
ATOM 620 N N . TYR A 1 84 ? -2.348 -7.101 4.485 1.00 83.00 84 TYR A N 1
ATOM 621 C CA . TYR A 1 84 ? -1.147 -6.352 4.114 1.00 83.00 84 TYR A CA 1
ATOM 622 C C . TYR A 1 84 ? -1.067 -5.013 4.862 1.00 83.00 84 TYR A C 1
ATOM 624 O O . TYR A 1 84 ? -0.039 -4.670 5.450 1.00 83.00 84 TYR A O 1
ATOM 632 N N . LEU A 1 85 ? -2.189 -4.286 4.928 1.00 80.81 85 LEU A N 1
ATOM 633 C CA . LEU A 1 85 ? -2.284 -3.045 5.700 1.00 80.81 85 LEU A CA 1
ATOM 634 C C . LEU A 1 85 ? -2.028 -3.301 7.184 1.00 80.81 85 LEU A C 1
ATOM 636 O O . LEU A 1 85 ? -1.313 -2.534 7.825 1.00 80.81 85 LEU A O 1
ATOM 640 N N . ARG A 1 86 ? -2.565 -4.402 7.723 1.00 80.81 86 ARG A N 1
ATOM 641 C CA . ARG A 1 86 ? -2.354 -4.805 9.116 1.00 80.81 86 ARG A CA 1
ATOM 642 C C . ARG A 1 86 ? -0.880 -4.921 9.445 1.00 80.81 86 ARG A C 1
ATOM 644 O O . ARG A 1 86 ? -0.439 -4.327 10.421 1.00 80.81 86 ARG A O 1
ATOM 651 N N . GLU A 1 87 ? -0.123 -5.657 8.640 1.00 82.62 87 GLU A N 1
ATOM 652 C CA . GLU A 1 87 ? 1.300 -5.861 8.895 1.00 82.62 87 GLU A CA 1
ATOM 653 C C . GLU A 1 87 ? 2.062 -4.529 8.909 1.00 82.62 87 GLU A C 1
ATOM 655 O O . GLU A 1 87 ? 2.853 -4.274 9.818 1.00 82.62 87 GLU A O 1
ATOM 660 N N . HIS A 1 88 ? 1.771 -3.643 7.955 1.00 83.12 88 HIS A N 1
ATOM 661 C CA . HIS A 1 88 ? 2.387 -2.319 7.895 1.00 83.12 88 HIS A CA 1
ATOM 662 C C . HIS A 1 88 ? 2.051 -1.449 9.107 1.00 83.12 88 HIS A C 1
ATOM 664 O O . HIS A 1 88 ? 2.928 -0.772 9.646 1.00 83.12 88 HIS A O 1
ATOM 670 N N . VAL A 1 89 ? 0.799 -1.481 9.560 1.00 80.12 89 VAL A N 1
ATOM 671 C CA . VAL A 1 89 ? 0.366 -0.731 10.741 1.00 80.12 89 VAL A CA 1
ATOM 672 C C . VAL A 1 89 ? 1.007 -1.292 11.999 1.00 80.12 89 VAL A C 1
ATOM 674 O O . VAL A 1 89 ? 1.550 -0.515 12.770 1.00 80.12 89 VAL A O 1
ATOM 677 N N . LEU A 1 90 ? 1.023 -2.615 12.176 1.00 81.12 90 LEU A N 1
ATOM 678 C CA . LEU A 1 90 ? 1.667 -3.269 13.319 1.00 81.12 90 LEU A CA 1
ATOM 679 C C . LEU A 1 90 ? 3.166 -2.953 13.383 1.00 81.12 90 LEU A C 1
ATOM 681 O O . LEU A 1 90 ? 3.697 -2.714 14.465 1.00 81.12 90 LEU A O 1
ATOM 685 N N . ARG A 1 91 ? 3.856 -2.911 12.234 1.00 81.44 91 ARG A N 1
ATOM 686 C CA . ARG A 1 91 ? 5.262 -2.481 12.168 1.00 81.44 91 ARG A CA 1
ATOM 687 C C . ARG A 1 91 ? 5.435 -1.015 12.564 1.00 81.44 91 ARG A C 1
ATOM 689 O O . ARG A 1 91 ? 6.406 -0.696 13.241 1.00 81.44 91 ARG A O 1
ATOM 696 N N . ALA A 1 92 ? 4.525 -0.138 12.141 1.00 77.38 92 ALA A N 1
ATOM 697 C CA . ALA A 1 92 ? 4.591 1.290 12.442 1.00 77.38 92 ALA A CA 1
ATOM 698 C C . ALA A 1 92 ? 4.246 1.604 13.907 1.00 77.38 92 ALA A C 1
ATOM 700 O O . ALA A 1 92 ? 4.886 2.456 14.516 1.00 77.38 92 ALA A O 1
ATOM 701 N N . THR A 1 93 ? 3.261 0.911 14.484 1.00 73.81 93 THR A N 1
ATOM 702 C CA . THR A 1 93 ? 2.844 1.096 15.882 1.00 73.81 93 THR A CA 1
ATOM 703 C C . THR A 1 93 ? 3.699 0.300 16.867 1.00 73.81 93 THR A C 1
ATOM 705 O O . THR A 1 93 ? 3.701 0.614 18.052 1.00 73.81 93 THR A O 1
ATOM 708 N N . GLY A 1 94 ? 4.421 -0.727 16.403 1.00 69.94 94 GLY A N 1
ATOM 709 C CA . GLY A 1 94 ? 5.225 -1.621 17.242 1.00 69.94 94 GLY A CA 1
ATOM 710 C C . GLY A 1 94 ? 4.397 -2.537 18.150 1.00 69.94 94 GLY A C 1
ATOM 711 O O . GLY A 1 94 ? 4.959 -3.226 18.999 1.00 69.94 94 GLY A O 1
ATOM 712 N N . ASP A 1 95 ? 3.072 -2.552 17.984 1.00 64.00 95 ASP A N 1
ATOM 713 C CA . ASP A 1 95 ? 2.141 -3.167 18.928 1.00 64.00 95 ASP A CA 1
ATOM 714 C C . ASP A 1 95 ? 1.493 -4.417 18.320 1.00 64.00 95 ASP A C 1
ATOM 716 O O . ASP A 1 95 ? 0.494 -4.350 17.609 1.00 64.00 95 ASP A O 1
ATOM 720 N N . GLY A 1 96 ? 2.099 -5.582 18.567 1.00 56.12 96 GLY A N 1
ATOM 721 C CA . GLY A 1 96 ? 1.656 -6.878 18.034 1.00 56.12 96 GLY A CA 1
ATOM 722 C C . GLY A 1 96 ? 0.434 -7.487 18.734 1.00 56.12 96 GLY A C 1
ATOM 723 O O . GLY A 1 96 ? 0.003 -8.575 18.355 1.00 56.12 96 GLY A O 1
ATOM 724 N N . GLY A 1 97 ? -0.099 -6.835 19.774 1.00 52.38 97 GLY A N 1
ATOM 725 C CA . GLY A 1 97 ? -1.106 -7.415 20.670 1.00 52.38 97 GLY A CA 1
ATOM 726 C C . GLY A 1 97 ? -2.549 -6.973 20.424 1.00 52.38 97 GLY A C 1
ATOM 727 O O . GLY A 1 97 ? -3.458 -7.507 21.062 1.00 52.38 97 GLY A O 1
ATOM 728 N N . VAL A 1 98 ? -2.786 -6.003 19.536 1.00 60.94 98 VAL A N 1
ATOM 729 C CA . VAL A 1 98 ? -4.099 -5.353 19.400 1.00 60.94 98 VAL A CA 1
ATOM 730 C C . VAL A 1 98 ? -4.905 -5.914 18.227 1.00 60.94 98 VAL A C 1
ATOM 732 O O . VAL A 1 98 ? -4.401 -6.126 17.122 1.00 60.94 98 VAL A O 1
ATOM 735 N N . ALA A 1 99 ? -6.201 -6.139 18.456 1.00 66.88 99 ALA A N 1
ATOM 736 C CA . ALA A 1 99 ? -7.147 -6.483 17.402 1.00 66.88 99 ALA A CA 1
ATOM 737 C C . ALA A 1 99 ? -7.453 -5.235 16.556 1.00 66.88 99 ALA A C 1
ATOM 739 O O . ALA A 1 99 ? -8.341 -4.446 16.888 1.00 66.88 99 ALA A O 1
ATOM 740 N N . LEU A 1 100 ? -6.687 -5.051 15.480 1.00 72.75 100 LEU A N 1
ATOM 741 C CA . LEU A 1 100 ? -6.876 -3.961 14.528 1.00 72.75 100 LEU A CA 1
ATOM 742 C C . LEU A 1 100 ? -8.090 -4.238 13.645 1.00 72.75 100 LEU A C 1
ATOM 744 O O . LEU A 1 100 ? -8.164 -5.284 13.005 1.00 72.75 100 LEU A O 1
ATOM 748 N N . HIS A 1 101 ? -9.016 -3.283 13.604 1.00 78.19 101 HIS A N 1
ATOM 749 C CA . HIS A 1 101 ? -10.143 -3.308 12.680 1.00 78.19 101 HIS A CA 1
ATOM 750 C C . HIS A 1 101 ? -10.048 -2.106 11.755 1.00 78.19 101 HIS A C 1
ATOM 752 O O . HIS A 1 101 ? -10.010 -0.955 12.202 1.00 78.19 101 HIS A O 1
ATOM 758 N N . PHE A 1 102 ? -10.010 -2.398 10.463 1.00 79.69 102 PHE A N 1
ATOM 759 C CA . PHE A 1 102 ? -9.960 -1.399 9.415 1.00 79.69 102 PHE A CA 1
ATOM 760 C C . PHE A 1 102 ? -11.367 -1.009 8.994 1.00 79.69 102 PHE A C 1
ATOM 762 O O . PHE A 1 102 ? -12.186 -1.867 8.680 1.00 79.69 102 PHE A O 1
ATOM 769 N N . LEU A 1 103 ? -11.638 0.290 8.998 1.00 82.00 103 LEU A N 1
ATOM 770 C CA . LEU A 1 103 ? -12.920 0.874 8.641 1.00 82.00 103 LEU A CA 1
ATOM 771 C C . LEU A 1 103 ? -12.757 1.737 7.390 1.00 82.00 103 LEU A C 1
ATOM 773 O O . LEU A 1 103 ? -11.921 2.643 7.359 1.00 82.00 103 LEU A O 1
ATOM 777 N N . PHE A 1 104 ? -13.596 1.490 6.390 1.00 79.94 104 PHE A N 1
ATOM 778 C CA . PHE A 1 104 ? -13.697 2.282 5.167 1.00 79.94 104 PHE A CA 1
ATOM 779 C C . PHE A 1 104 ? -15.177 2.534 4.852 1.00 79.94 104 PHE A C 1
ATOM 781 O O . PHE A 1 104 ? -15.981 1.611 4.898 1.00 79.94 104 PHE A O 1
ATOM 788 N N . GLN A 1 105 ? -15.567 3.790 4.603 1.00 77.00 105 GLN A N 1
ATOM 789 C CA . GLN A 1 105 ? -16.969 4.189 4.355 1.00 77.00 105 GLN A CA 1
ATOM 790 C C . GLN A 1 105 ? -17.997 3.604 5.354 1.00 77.00 105 GLN A C 1
ATOM 792 O O . GLN A 1 105 ? -19.083 3.173 4.979 1.00 77.00 105 GLN A O 1
ATOM 797 N N . SER A 1 106 ? -17.664 3.594 6.651 1.00 75.69 106 SER A N 1
ATOM 798 C CA . SER A 1 106 ? -18.495 3.008 7.722 1.00 75.69 106 SER A CA 1
ATOM 799 C C . SER A 1 106 ? -18.668 1.479 7.670 1.00 75.69 106 SER A C 1
ATOM 801 O O . SER A 1 106 ? -19.476 0.940 8.428 1.00 75.69 106 SER A O 1
ATOM 803 N N . GLN A 1 107 ? -17.910 0.775 6.828 1.00 79.25 107 GLN A N 1
ATOM 804 C CA . GLN A 1 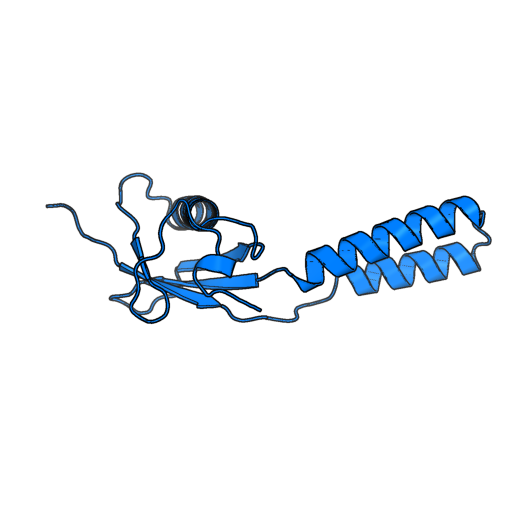107 ? -17.856 -0.685 6.783 1.00 79.25 107 GLN A CA 1
ATOM 805 C C . GLN A 1 107 ? -16.524 -1.186 7.338 1.00 79.25 107 GLN A C 1
ATOM 807 O O . GLN A 1 107 ? -15.482 -0.559 7.142 1.00 79.25 107 GLN A O 1
ATOM 812 N N . VAL A 1 108 ? -16.560 -2.312 8.051 1.00 82.25 108 VAL A N 1
ATOM 813 C CA . VAL A 1 108 ? -15.343 -3.008 8.482 1.00 82.25 108 VAL A CA 1
ATOM 814 C C . VAL A 1 108 ? -14.832 -3.825 7.303 1.00 82.25 108 VAL A C 1
ATOM 816 O O . VAL A 1 108 ? -15.592 -4.599 6.725 1.00 82.25 108 VAL A O 1
ATOM 819 N N . LEU A 1 109 ? -13.561 -3.651 6.954 1.00 82.38 109 LEU A N 1
ATOM 820 C CA . LEU A 1 109 ? -12.932 -4.415 5.885 1.00 82.38 109 LEU A CA 1
ATOM 821 C C . LEU A 1 109 ? -12.708 -5.864 6.316 1.00 82.38 109 LEU A C 1
ATOM 823 O O . LEU A 1 109 ? -12.198 -6.120 7.409 1.00 82.38 109 LEU A O 1
ATOM 827 N N . ASP A 1 110 ? -13.053 -6.801 5.438 1.00 81.44 110 ASP A N 1
ATOM 828 C CA . ASP A 1 110 ? -12.784 -8.221 5.644 1.00 81.44 110 ASP A CA 1
ATOM 829 C C . ASP A 1 110 ? -11.352 -8.551 5.201 1.00 81.44 110 ASP A C 1
ATOM 831 O O . ASP A 1 110 ? -10.956 -8.268 4.071 1.00 81.44 110 ASP A O 1
ATOM 835 N N . GLU A 1 111 ? -10.565 -9.174 6.081 1.00 77.38 111 GLU A N 1
ATOM 836 C CA . GLU A 1 111 ? -9.156 -9.502 5.821 1.00 77.38 111 GLU A CA 1
ATOM 837 C C . GLU A 1 111 ? -8.953 -10.485 4.653 1.00 77.38 111 GLU A C 1
ATOM 839 O O . GLU A 1 111 ? -7.832 -10.623 4.164 1.00 77.38 111 GLU A O 1
ATOM 844 N N . LYS A 1 112 ? -10.011 -11.168 4.196 1.00 79.31 112 LYS A N 1
ATOM 845 C CA . LYS A 1 112 ? -9.965 -12.136 3.089 1.00 79.31 112 LYS A CA 1
ATOM 846 C C . LYS A 1 112 ? -10.335 -11.534 1.737 1.00 79.31 112 LYS A C 1
ATOM 848 O O . LYS A 1 112 ? -10.168 -12.205 0.720 1.00 79.31 112 LYS A O 1
ATOM 853 N N . VAL A 1 113 ? -10.872 -10.319 1.724 1.00 82.19 113 VAL A N 1
ATOM 854 C CA . VAL A 1 113 ? -11.359 -9.646 0.518 1.00 82.19 113 VAL A CA 1
ATOM 855 C C . VAL A 1 113 ? -10.280 -8.691 0.014 1.00 82.19 113 VAL A C 1
ATOM 857 O O . VAL A 1 113 ? -9.522 -8.134 0.806 1.00 82.19 113 VAL A O 1
ATOM 860 N N . SER A 1 114 ? -10.156 -8.528 -1.305 1.00 82.69 114 SER A N 1
ATOM 861 C CA . SER A 1 114 ? -9.184 -7.581 -1.858 1.00 82.69 114 SER A CA 1
ATOM 862 C C . SER A 1 114 ? -9.563 -6.140 -1.491 1.00 82.69 114 SER A C 1
ATOM 864 O O . SER A 1 114 ? -10.727 -5.833 -1.213 1.00 82.69 114 SER A O 1
ATOM 866 N N . LEU A 1 115 ? -8.590 -5.232 -1.488 1.00 81.19 115 LEU A N 1
ATOM 867 C CA . LEU A 1 115 ? -8.833 -3.809 -1.257 1.00 81.19 115 LEU A CA 1
ATOM 868 C C . LEU A 1 115 ? -9.787 -3.237 -2.316 1.00 81.19 115 LEU A C 1
ATOM 870 O O . LEU A 1 115 ? -10.694 -2.483 -1.972 1.00 81.19 115 LEU A O 1
ATOM 874 N N . ARG A 1 116 ? -9.670 -3.686 -3.569 1.00 79.56 116 ARG A N 1
ATOM 875 C CA . ARG A 1 116 ? -10.583 -3.324 -4.658 1.00 79.56 116 ARG A CA 1
ATOM 876 C C . ARG A 1 116 ? -12.017 -3.768 -4.389 1.00 79.56 116 ARG A C 1
ATOM 878 O O . ARG A 1 116 ? -12.933 -2.963 -4.491 1.00 79.56 116 ARG A O 1
ATOM 885 N N . ASP A 1 117 ? -12.212 -5.037 -4.037 1.00 79.50 117 ASP A N 1
ATOM 886 C CA . ASP A 1 117 ? -13.542 -5.590 -3.731 1.00 79.50 117 ASP A CA 1
ATOM 887 C C . ASP A 1 117 ? -14.147 -4.954 -2.470 1.00 79.50 117 ASP A C 1
ATOM 889 O O . ASP A 1 117 ? -15.363 -4.893 -2.306 1.00 79.50 117 ASP A O 1
ATOM 893 N N . SER A 1 118 ? -13.287 -4.425 -1.599 1.00 73.81 118 SER A N 1
ATOM 894 C CA . SER A 1 118 ? -13.659 -3.626 -0.432 1.00 73.81 118 SER A CA 1
ATOM 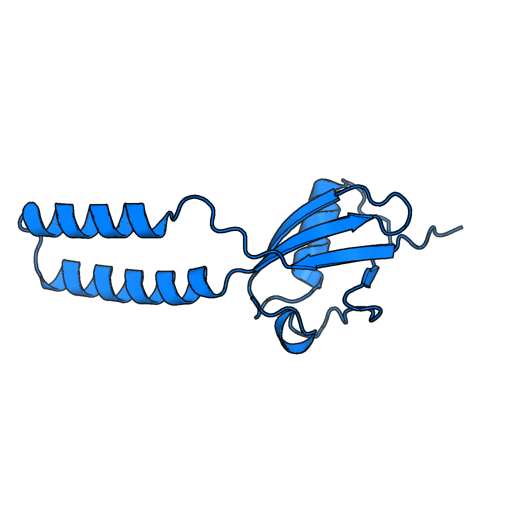895 C C . SER A 1 118 ? -14.036 -2.173 -0.770 1.00 73.81 118 SER A C 1
ATOM 897 O O . SER A 1 118 ? -14.365 -1.399 0.129 1.00 73.8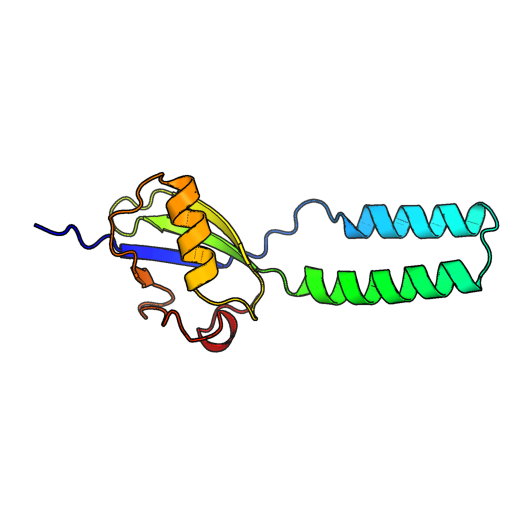1 118 SER A O 1
ATOM 899 N N . GLY A 1 119 ? -13.974 -1.781 -2.047 1.00 73.56 119 GLY A N 1
ATOM 900 C CA . GLY A 1 119 ? -14.283 -0.433 -2.524 1.00 73.56 119 GLY A CA 1
ATOM 901 C C . GLY A 1 119 ? -13.127 0.565 -2.424 1.00 73.56 119 GLY A C 1
ATOM 902 O O . GLY A 1 119 ? -13.345 1.758 -2.635 1.00 73.56 119 GLY A O 1
ATOM 903 N N . LEU A 1 120 ? -11.907 0.115 -2.100 1.00 71.69 120 LEU A N 1
ATOM 904 C CA . LEU A 1 120 ? -10.703 0.936 -2.227 1.00 71.69 120 LEU A CA 1
ATOM 905 C C . LEU A 1 120 ? -10.198 0.847 -3.667 1.00 71.69 120 LEU A C 1
ATOM 907 O O . LEU A 1 120 ? -9.423 -0.037 -4.033 1.00 71.69 120 LEU A O 1
ATOM 911 N N . GLU A 1 121 ? -10.680 1.778 -4.477 1.00 67.06 121 GLU A N 1
ATOM 912 C CA . GLU A 1 121 ? -10.262 1.998 -5.859 1.00 67.06 121 GLU A CA 1
ATOM 913 C C . GLU A 1 121 ? -9.459 3.315 -5.953 1.00 67.06 121 GLU A C 1
ATOM 915 O O . GLU A 1 121 ? -9.624 4.179 -5.083 1.00 67.06 121 GLU A O 1
ATOM 920 N N . PRO A 1 122 ? -8.534 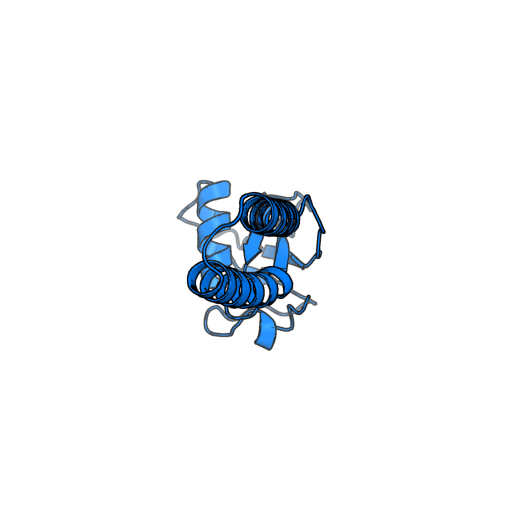3.440 -6.926 1.00 59.47 122 PRO A N 1
ATOM 921 C CA . PRO A 1 122 ? -7.677 4.621 -7.077 1.00 59.47 122 PRO A CA 1
ATOM 922 C C . PRO A 1 122 ? -8.430 5.881 -7.514 1.00 59.47 122 PRO A C 1
ATOM 924 O O . PRO A 1 122 ? -9.483 5.757 -8.182 1.00 59.47 122 PRO A O 1
#

Sequence (122 aa):
MGQVMGIIIGAFSQAQSDPLENLRLAVERAEAAGVEQDTLDDVRTKLAELENEVGKELSISVRHAVSGETLTVVRARPSDTPAYLREHVLRATGDGGVALHFLFQSQVLDEKVSLRDSGLEP